Protein AF-A0A6L5Z5M5-F1 (afdb_monomer_lite)

Foldseek 3Di:
DDDDPVVLVVVLVVVCVVVPNDPDVPQDSVNVVVVVVVVVVLVVQLVLFDPVLLVVLLVVLVVVLVVVLVVLVPDDDDPDPVSVVVSVVVNVVSVVCSPDDDSVSSSVVSVVVPTDGHDPDD

Organism: NCBI:txid2662447

Radius of gyration: 20.14 Å; chains: 1; bounding box: 55×33×52 Å

Secondary structure (DSSP, 8-state):
-PPPHHHHHHHHHHHHHHTTS---TT--HHHHHHHHHHHHHHHHHHHTS-HHHHHHHHHHHHHHHHHHHHHHHTS---S-HHHHHHHHHHHHHHHHTSSS--HHHHHHHHHHTT--PPPPP-

pLDDT: mean 72.39, std 14.34, range [39.75, 93.81]

Structure (mmCIF, N/CA/C/O backbone):
data_AF-A0A6L5Z5M5-F1
#
_entry.id   AF-A0A6L5Z5M5-F1
#
loop_
_atom_site.group_PDB
_atom_site.id
_atom_site.type_symbol
_atom_site.label_atom_id
_atom_site.label_alt_id
_atom_site.label_comp_id
_atom_site.label_asym_id
_atom_site.label_entity_id
_atom_site.label_seq_id
_atom_site.pdbx_PDB_ins_code
_atom_site.Cartn_x
_atom_site.Cartn_y
_atom_site.Cartn_z
_atom_site.occupancy
_atom_site.B_iso_or_equiv
_atom_site.auth_seq_id
_atom_site.auth_comp_id
_atom_site.auth_asym_id
_atom_site.auth_atom_id
_atom_site.pdbx_PDB_model_num
ATOM 1 N N . MET A 1 1 ? 15.842 -1.908 -32.195 1.00 40.53 1 MET A N 1
ATO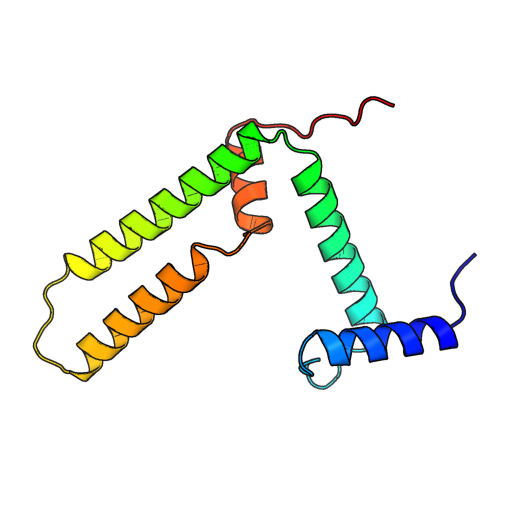M 2 C CA . MET A 1 1 ? 15.325 -3.005 -33.040 1.00 40.53 1 MET A CA 1
ATOM 3 C C . MET A 1 1 ? 14.218 -3.687 -32.255 1.00 40.53 1 MET A C 1
ATOM 5 O O . MET A 1 1 ? 14.492 -4.118 -31.144 1.00 40.53 1 MET A O 1
ATOM 9 N N . GLY A 1 2 ? 12.979 -3.660 -32.750 1.00 49.28 2 GLY A N 1
ATOM 10 C CA . GLY A 1 2 ? 11.829 -4.257 -32.060 1.00 49.28 2 GLY A CA 1
ATOM 11 C C . GLY A 1 2 ? 11.838 -5.783 -32.156 1.00 49.28 2 GLY A C 1
ATOM 12 O O . GLY A 1 2 ? 12.376 -6.338 -33.113 1.00 49.28 2 GLY A O 1
ATOM 13 N N . LEU A 1 3 ? 11.267 -6.450 -31.153 1.00 47.22 3 LEU A N 1
ATOM 14 C CA . LEU A 1 3 ? 11.037 -7.894 -31.187 1.00 47.22 3 LEU A CA 1
ATOM 15 C C . LEU A 1 3 ? 9.998 -8.226 -32.274 1.00 47.22 3 LEU A C 1
ATOM 17 O O . LEU A 1 3 ? 9.025 -7.487 -32.413 1.00 47.22 3 LEU A O 1
ATOM 21 N N . PRO A 1 4 ? 10.178 -9.313 -33.042 1.00 61.34 4 PRO A N 1
ATOM 22 C CA . PRO A 1 4 ? 9.217 -9.713 -34.065 1.00 61.34 4 PRO A CA 1
ATOM 23 C C . PRO A 1 4 ? 7.872 -10.114 -33.436 1.00 61.34 4 PRO A C 1
ATOM 25 O O . PRO A 1 4 ? 7.846 -10.777 -32.400 1.00 61.34 4 PRO A O 1
ATOM 28 N N . ASP A 1 5 ? 6.760 -9.774 -34.093 1.00 54.34 5 ASP A N 1
ATOM 29 C CA . ASP A 1 5 ? 5.371 -10.001 -33.641 1.00 54.34 5 ASP A CA 1
ATOM 30 C C . ASP A 1 5 ? 5.085 -11.414 -33.106 1.00 54.34 5 ASP A C 1
ATOM 32 O O . ASP A 1 5 ? 4.293 -11.597 -32.181 1.00 54.34 5 ASP A O 1
ATOM 36 N N . ALA A 1 6 ? 5.737 -12.432 -33.670 1.00 59.34 6 ALA A N 1
ATOM 37 C CA . ALA A 1 6 ? 5.597 -13.815 -33.223 1.00 59.34 6 ALA A CA 1
ATOM 38 C C . ALA A 1 6 ? 6.152 -14.032 -31.802 1.00 59.34 6 ALA A C 1
ATOM 40 O O . ALA A 1 6 ? 5.549 -14.749 -31.004 1.00 59.34 6 ALA A O 1
ATOM 41 N N . ALA A 1 7 ? 7.262 -13.369 -31.465 1.00 54.41 7 ALA A N 1
ATOM 42 C CA . ALA A 1 7 ? 7.853 -13.413 -30.132 1.00 54.41 7 ALA A CA 1
ATOM 43 C C . ALA A 1 7 ? 6.993 -12.650 -29.113 1.00 54.41 7 ALA A C 1
ATOM 45 O O . ALA A 1 7 ? 6.841 -13.107 -27.984 1.00 54.41 7 ALA A O 1
ATOM 46 N N . LEU A 1 8 ? 6.371 -11.537 -29.523 1.00 54.22 8 LEU A N 1
ATOM 47 C CA . LEU A 1 8 ? 5.445 -10.775 -28.677 1.00 54.22 8 LEU A CA 1
ATOM 48 C C . LEU A 1 8 ? 4.171 -11.569 -28.356 1.00 54.22 8 LEU A C 1
ATOM 50 O O . LEU A 1 8 ? 3.736 -11.586 -27.206 1.00 54.22 8 LEU A O 1
ATOM 54 N N . LYS A 1 9 ? 3.617 -12.292 -29.336 1.00 57.12 9 LYS A N 1
ATOM 55 C CA . LYS A 1 9 ? 2.455 -13.173 -29.128 1.00 57.12 9 LYS A CA 1
ATOM 56 C C . LYS A 1 9 ? 2.764 -14.353 -28.207 1.00 57.12 9 LYS A C 1
ATOM 58 O O . LYS A 1 9 ? 1.950 -14.660 -27.342 1.00 57.12 9 LYS A O 1
ATOM 63 N N . GLY A 1 10 ? 3.935 -14.977 -28.355 1.00 60.53 10 GLY A N 1
ATOM 64 C CA . GLY A 1 10 ? 4.367 -16.063 -27.468 1.00 60.53 10 GLY A CA 1
ATOM 65 C C . GLY A 1 10 ? 4.541 -15.604 -26.017 1.00 60.53 10 GLY A C 1
ATOM 66 O O . GLY A 1 10 ? 4.114 -16.292 -25.095 1.00 60.53 10 GLY A O 1
ATOM 67 N N . LEU A 1 11 ? 5.091 -14.402 -25.816 1.00 56.22 11 LEU A N 1
ATOM 68 C CA . LEU A 1 11 ? 5.279 -13.822 -24.484 1.00 56.22 11 LEU A CA 1
ATOM 69 C C . LEU A 1 11 ? 3.952 -13.405 -23.834 1.00 56.22 11 LEU A C 1
ATOM 71 O O . LEU A 1 11 ? 3.782 -13.591 -22.633 1.00 56.22 11 LEU A O 1
ATOM 75 N N . ALA A 1 12 ? 3.013 -12.869 -24.619 1.00 55.12 12 ALA A N 1
ATOM 76 C CA . ALA A 1 12 ? 1.670 -12.534 -24.150 1.00 55.12 12 ALA A CA 1
ATOM 77 C C . ALA A 1 12 ? 0.865 -13.786 -23.758 1.00 55.12 12 ALA A C 1
ATOM 79 O O . ALA A 1 12 ? 0.148 -13.753 -22.762 1.00 55.12 12 ALA A O 1
ATOM 80 N N . GLY A 1 13 ? 1.024 -14.891 -24.498 1.00 53.84 13 GLY A N 1
ATOM 81 C CA . GLY A 1 13 ? 0.425 -16.185 -24.159 1.00 53.84 13 GLY A CA 1
ATOM 82 C C . GLY A 1 13 ? 0.960 -16.753 -22.844 1.00 53.84 13 GLY A C 1
ATOM 83 O O . GLY A 1 13 ? 0.174 -17.081 -21.962 1.00 53.84 13 GLY A O 1
ATOM 84 N N . ALA A 1 14 ? 2.286 -16.768 -22.671 1.00 58.56 14 ALA A N 1
ATOM 85 C CA . ALA A 1 14 ? 2.919 -17.250 -21.440 1.00 58.56 14 ALA A CA 1
ATOM 86 C C . ALA A 1 14 ? 2.537 -16.408 -20.207 1.00 58.56 14 ALA A C 1
ATOM 88 O O . ALA A 1 14 ? 2.314 -16.946 -19.129 1.00 58.56 14 ALA A O 1
ATOM 89 N N . LEU A 1 15 ? 2.407 -15.085 -20.368 1.00 53.41 15 LEU A N 1
ATOM 90 C CA . LEU A 1 15 ? 1.952 -14.188 -19.299 1.00 53.41 15 LEU A CA 1
ATOM 91 C C . LEU A 1 15 ? 0.472 -14.379 -18.945 1.00 53.41 15 LEU A C 1
ATOM 93 O O . LEU A 1 15 ? 0.107 -14.226 -17.785 1.00 53.41 15 LEU A O 1
ATOM 97 N N . ALA A 1 16 ? -0.382 -14.699 -19.918 1.00 54.44 16 ALA A N 1
ATOM 98 C CA . ALA A 1 16 ? -1.799 -14.955 -19.670 1.00 54.44 16 ALA A CA 1
ATOM 99 C C . ALA A 1 16 ? -2.035 -16.280 -18.919 1.00 54.44 16 ALA A C 1
ATOM 101 O O . ALA A 1 16 ? -2.974 -16.365 -18.127 1.00 54.44 16 ALA A O 1
ATOM 102 N N . GLU A 1 17 ? -1.185 -17.287 -19.147 1.00 52.81 17 GLU A N 1
ATOM 103 C CA . GLU A 1 17 ? -1.213 -18.558 -18.411 1.00 52.81 17 GLU A CA 1
ATOM 104 C C . GLU A 1 17 ? -0.716 -18.403 -16.966 1.00 52.81 17 GLU A C 1
ATOM 106 O O . GLU A 1 17 ? -1.358 -18.912 -16.050 1.00 52.81 17 GLU A O 1
ATOM 111 N N . ASP A 1 18 ? 0.366 -17.648 -16.746 1.00 49.12 18 ASP A N 1
ATOM 112 C CA . ASP A 1 18 ? 0.977 -17.465 -15.417 1.00 49.12 18 ASP A CA 1
ATOM 113 C C . ASP A 1 18 ? 0.154 -16.526 -14.504 1.00 49.12 18 ASP A C 1
ATOM 115 O O . ASP A 1 18 ? 0.131 -16.682 -13.286 1.00 49.12 18 ASP A O 1
ATOM 119 N N . LEU A 1 19 ? -0.595 -15.581 -15.092 1.00 53.19 19 LEU A N 1
ATOM 120 C CA . LEU A 1 19 ? -1.486 -14.648 -14.379 1.00 53.19 19 LEU A CA 1
ATOM 121 C C . LEU A 1 19 ? -2.924 -15.170 -14.198 1.00 53.19 19 LEU A C 1
ATOM 123 O O . LEU A 1 19 ? -3.827 -14.392 -13.890 1.00 53.19 19 LEU A O 1
ATOM 127 N N . GLY A 1 20 ? -3.170 -16.470 -14.387 1.00 45.72 20 GLY A N 1
ATOM 128 C CA . GLY A 1 20 ? -4.470 -17.065 -14.066 1.00 45.72 20 GLY A CA 1
ATOM 129 C C . GLY A 1 20 ? -5.618 -16.641 -14.990 1.00 45.72 20 GLY A C 1
ATOM 130 O O . GLY A 1 20 ? -6.755 -16.512 -14.544 1.00 45.72 20 GLY A O 1
ATOM 131 N N . GLY A 1 21 ? -5.354 -16.451 -16.286 1.00 48.53 21 GLY A N 1
ATOM 132 C CA . GLY A 1 21 ? -6.393 -16.557 -17.316 1.00 48.53 21 GLY A CA 1
ATOM 133 C C . GLY A 1 21 ? -7.491 -15.488 -17.332 1.00 48.53 21 GLY A C 1
ATOM 134 O O . GLY A 1 21 ? -8.532 -15.718 -17.943 1.00 48.53 21 GLY A O 1
ATOM 135 N N . THR A 1 22 ? -7.298 -14.311 -16.737 1.00 47.31 22 THR A N 1
ATOM 136 C CA . THR A 1 22 ? -8.264 -13.204 -16.862 1.00 47.31 22 THR A CA 1
ATOM 137 C C . THR A 1 22 ? -7.644 -11.995 -17.542 1.00 47.31 22 THR A C 1
ATOM 139 O O . THR A 1 22 ? -7.415 -10.953 -16.933 1.00 47.31 22 THR A O 1
ATOM 142 N N . THR A 1 23 ? -7.412 -12.106 -18.848 1.00 49.09 23 THR A N 1
ATOM 143 C CA . THR A 1 23 ? -7.442 -10.907 -19.689 1.00 49.09 23 THR A CA 1
ATOM 144 C C . THR A 1 23 ? -8.912 -10.591 -19.953 1.00 49.09 23 THR A C 1
ATOM 146 O O . THR A 1 23 ? -9.670 -11.451 -20.401 1.00 49.09 23 THR A O 1
ATOM 149 N N . ALA A 1 24 ? -9.356 -9.386 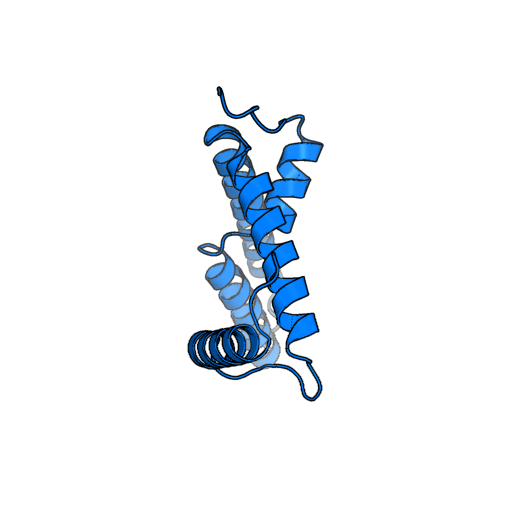-19.587 1.00 49.41 24 ALA A N 1
ATOM 150 C CA . ALA A 1 24 ? -10.731 -8.952 -19.823 1.00 49.41 24 ALA A CA 1
ATOM 151 C C . ALA A 1 24 ? -11.110 -9.161 -21.307 1.00 49.41 24 ALA A C 1
ATOM 153 O O . ALA A 1 24 ? -10.240 -8.991 -22.172 1.00 49.41 24 ALA A O 1
ATOM 154 N N . PRO A 1 25 ? -12.372 -9.508 -21.636 1.00 42.78 25 PRO A N 1
ATOM 155 C CA . PRO A 1 25 ? -12.774 -9.752 -23.018 1.00 42.78 25 PRO A CA 1
ATOM 156 C C . PRO A 1 25 ? -12.419 -8.542 -23.898 1.00 42.78 25 PRO A C 1
ATOM 158 O O . PRO A 1 25 ? -12.991 -7.467 -23.738 1.00 42.78 25 PRO A O 1
ATOM 161 N N . GLY A 1 26 ? -11.451 -8.707 -24.806 1.00 53.78 26 GLY A N 1
ATOM 162 C CA . GLY A 1 26 ? -10.997 -7.653 -25.722 1.00 53.78 26 GLY A CA 1
ATOM 163 C C . GLY A 1 26 ? -9.641 -7.005 -25.418 1.00 5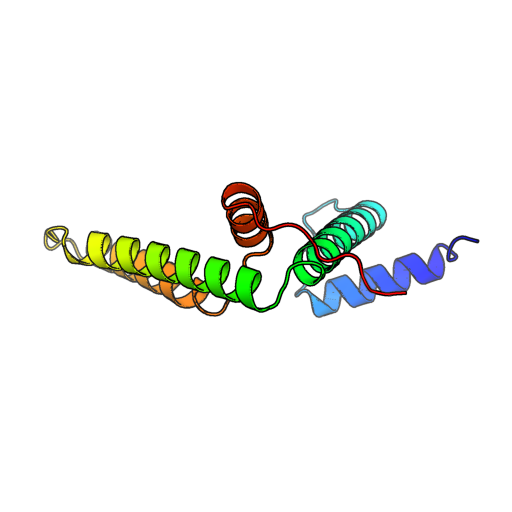3.78 26 GLY A C 1
ATOM 164 O O . GLY A 1 26 ? -9.226 -6.148 -26.198 1.00 53.78 26 GLY A O 1
ATOM 165 N N . ALA A 1 27 ? -8.924 -7.404 -24.361 1.00 58.34 27 ALA A N 1
ATOM 166 C CA . ALA A 1 27 ? -7.555 -6.932 -24.134 1.00 58.34 27 ALA A CA 1
ATOM 167 C C . ALA A 1 27 ? -6.633 -7.389 -25.279 1.00 58.34 27 ALA A C 1
ATOM 169 O O . ALA A 1 27 ? -6.450 -8.588 -25.508 1.00 58.34 27 ALA A O 1
ATOM 170 N N . ARG A 1 28 ? -6.066 -6.442 -26.034 1.00 65.44 28 ARG A N 1
ATOM 171 C CA . ARG A 1 28 ? -5.116 -6.765 -27.107 1.00 65.44 28 ARG A CA 1
ATOM 172 C C . ARG A 1 28 ? -3.742 -7.033 -26.500 1.00 65.44 28 ARG A C 1
ATOM 174 O O . ARG A 1 28 ? -3.403 -6.487 -25.454 1.00 65.44 28 ARG A O 1
ATOM 181 N N . ALA A 1 29 ? -2.921 -7.833 -27.182 1.00 71.50 29 ALA A N 1
ATOM 182 C CA . ALA A 1 29 ? -1.546 -8.105 -26.752 1.00 71.50 29 ALA A CA 1
ATOM 183 C C . ALA A 1 29 ? -0.755 -6.808 -26.480 1.00 71.50 29 ALA A C 1
ATOM 185 O O . ALA A 1 29 ? -0.025 -6.726 -25.496 1.00 71.50 29 ALA A O 1
ATOM 186 N N . ASP A 1 30 ? -0.981 -5.769 -27.288 1.00 73.69 30 ASP A N 1
ATOM 187 C CA . ASP A 1 30 ? -0.368 -4.448 -27.111 1.00 73.69 30 ASP A CA 1
ATOM 188 C C . ASP A 1 30 ? -0.793 -3.751 -25.810 1.00 73.69 30 ASP A C 1
ATOM 190 O O . ASP A 1 30 ? 0.000 -3.033 -25.203 1.00 73.69 30 ASP A O 1
ATOM 194 N N . ASP A 1 31 ? -2.027 -3.968 -25.352 1.00 71.19 31 ASP A N 1
ATOM 195 C CA . ASP A 1 31 ? -2.524 -3.388 -24.103 1.00 71.19 31 ASP A CA 1
ATOM 196 C C . ASP A 1 31 ? -1.880 -4.074 -22.894 1.00 71.19 31 ASP A C 1
ATOM 198 O O . ASP A 1 31 ? -1.482 -3.401 -21.945 1.00 71.19 31 ASP A O 1
ATOM 202 N N . ILE A 1 32 ? -1.684 -5.394 -22.971 1.00 75.69 32 ILE A N 1
ATOM 203 C CA . ILE A 1 32 ? -0.979 -6.181 -21.950 1.00 75.69 32 ILE A CA 1
ATOM 204 C C . ILE A 1 32 ? 0.491 -5.756 -21.871 1.00 75.69 32 ILE A C 1
ATOM 206 O O . ILE A 1 32 ? 1.021 -5.552 -20.780 1.00 75.69 32 ILE A O 1
ATOM 210 N N . LEU A 1 33 ? 1.155 -5.586 -23.019 1.00 74.50 33 LEU A N 1
ATOM 211 C CA . LEU A 1 33 ? 2.542 -5.120 -23.069 1.00 74.50 33 LEU A CA 1
ATOM 212 C C . LEU A 1 33 ? 2.679 -3.711 -22.489 1.00 74.50 33 LEU A C 1
ATOM 214 O O . LEU A 1 33 ? 3.574 -3.473 -21.679 1.00 74.50 33 LEU A O 1
ATOM 218 N N . ARG A 1 34 ? 1.758 -2.804 -22.830 1.00 73.75 34 ARG A N 1
ATOM 219 C CA . ARG A 1 34 ? 1.731 -1.448 -22.274 1.00 73.75 34 ARG A CA 1
ATOM 220 C C . ARG A 1 34 ? 1.538 -1.463 -20.758 1.00 73.75 34 ARG A C 1
ATOM 222 O O . ARG A 1 34 ? 2.208 -0.716 -20.050 1.00 73.75 34 ARG A O 1
ATOM 229 N N . GLU A 1 35 ? 0.640 -2.299 -20.246 1.00 77.50 35 GLU A N 1
ATOM 230 C CA . GLU A 1 35 ? 0.390 -2.376 -18.805 1.00 77.50 35 GLU A CA 1
ATOM 231 C C . GLU A 1 35 ? 1.573 -2.998 -18.052 1.00 77.50 35 GLU A C 1
ATOM 233 O O . GLU A 1 35 ? 1.982 -2.490 -17.007 1.00 77.50 35 GLU A O 1
ATOM 238 N N . LYS A 1 36 ? 2.222 -4.008 -18.643 1.00 76.75 36 LYS A N 1
ATOM 239 C CA . LYS A 1 36 ? 3.488 -4.555 -18.145 1.00 76.75 36 LYS A CA 1
ATOM 240 C C . LYS A 1 36 ? 4.577 -3.485 -18.075 1.00 76.75 36 LYS A C 1
ATOM 242 O O . LYS A 1 36 ? 5.289 -3.410 -17.077 1.00 76.75 36 LYS A O 1
ATOM 247 N N . GLU A 1 37 ? 4.730 -2.657 -19.105 1.00 80.06 37 GLU A N 1
ATOM 248 C CA . GLU A 1 37 ? 5.721 -1.574 -19.107 1.00 80.06 37 GLU A CA 1
ATOM 249 C C . GLU A 1 37 ? 5.452 -0.547 -18.002 1.00 80.06 37 GLU A C 1
ATOM 251 O O . GLU A 1 37 ? 6.385 -0.156 -17.298 1.00 80.06 37 GLU A O 1
ATOM 256 N N . LYS A 1 38 ? 4.186 -0.164 -17.784 1.00 78.38 38 LYS A N 1
ATOM 257 C CA . LYS A 1 38 ? 3.804 0.715 -16.667 1.00 78.38 38 LYS A CA 1
ATOM 258 C C . LYS A 1 38 ? 4.104 0.084 -15.310 1.00 78.38 38 LYS A C 1
ATOM 260 O O . LYS A 1 38 ? 4.640 0.760 -14.4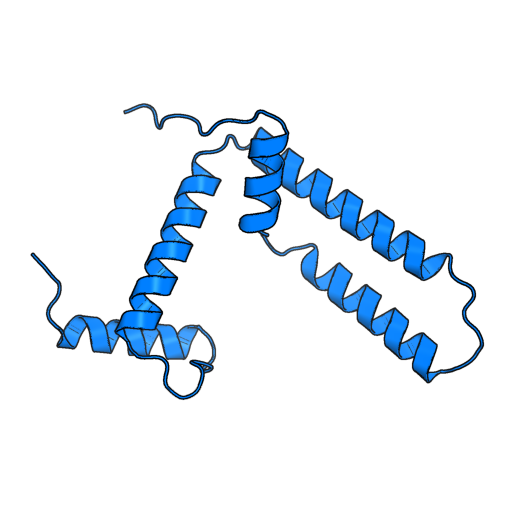34 1.00 78.38 38 LYS A O 1
ATOM 265 N N . PHE A 1 39 ? 3.780 -1.196 -15.134 1.00 78.44 39 PHE A N 1
ATOM 266 C CA . PHE A 1 39 ? 4.075 -1.921 -13.901 1.00 78.44 39 PHE A CA 1
ATOM 267 C C . PHE A 1 39 ? 5.584 -1.967 -13.637 1.00 78.44 39 PHE A C 1
ATOM 269 O O . PHE A 1 39 ? 6.036 -1.595 -12.558 1.00 78.44 39 PHE A O 1
ATOM 276 N N . LEU A 1 40 ? 6.388 -2.323 -14.644 1.00 75.94 40 LEU A N 1
ATOM 277 C CA . LEU A 1 40 ? 7.849 -2.333 -14.531 1.00 75.94 40 LEU A CA 1
ATOM 278 C C . LEU A 1 40 ? 8.423 -0.943 -14.233 1.00 75.94 40 LEU A C 1
ATOM 280 O O . LEU A 1 40 ? 9.388 -0.839 -13.477 1.00 75.94 40 LEU A O 1
ATOM 284 N N . ALA A 1 41 ? 7.845 0.121 -14.796 1.00 79.94 41 ALA A N 1
ATOM 285 C CA . ALA A 1 41 ? 8.241 1.489 -14.477 1.00 79.94 41 ALA A CA 1
ATOM 286 C C . ALA A 1 41 ? 7.988 1.817 -12.996 1.00 79.94 41 ALA A C 1
ATOM 288 O O . ALA A 1 41 ? 8.899 2.306 -12.332 1.00 79.94 41 ALA A O 1
ATOM 289 N N . LYS A 1 42 ? 6.815 1.461 -12.456 1.00 83.94 42 LYS A N 1
ATOM 290 C CA . LYS A 1 42 ? 6.491 1.631 -11.027 1.00 83.94 42 LYS A CA 1
ATOM 291 C C . LYS A 1 42 ? 7.401 0.807 -10.120 1.00 83.94 42 LYS A C 1
ATOM 293 O O . LYS A 1 42 ? 7.866 1.315 -9.108 1.00 83.94 42 LYS A O 1
ATOM 298 N N . VAL A 1 43 ? 7.712 -0.436 -10.494 1.00 80.94 43 VAL A N 1
ATOM 299 C CA . VAL A 1 43 ? 8.654 -1.282 -9.740 1.00 80.94 43 VAL A CA 1
ATOM 300 C C . VAL A 1 43 ? 10.044 -0.646 -9.693 1.00 80.94 43 VAL A C 1
ATOM 302 O O . VAL A 1 43 ? 10.663 -0.614 -8.633 1.00 80.94 43 VAL A O 1
ATOM 305 N N . ARG A 1 44 ? 10.538 -0.111 -10.818 1.00 81.50 44 ARG A N 1
ATOM 306 C CA . ARG A 1 44 ? 11.836 0.586 -10.867 1.00 81.50 44 ARG A CA 1
ATOM 307 C C . ARG A 1 44 ? 11.830 1.859 -10.037 1.00 81.50 44 ARG A C 1
ATOM 309 O O . ARG A 1 44 ? 12.788 2.113 -9.321 1.00 81.50 44 ARG A O 1
ATOM 316 N N . GLU A 1 45 ? 10.758 2.636 -10.137 1.00 86.00 45 GLU A N 1
ATOM 317 C CA . GLU A 1 45 ? 10.577 3.846 -9.347 1.00 86.00 45 GLU A CA 1
ATOM 318 C C . GLU A 1 45 ? 10.586 3.525 -7.852 1.00 86.00 45 GLU A C 1
ATOM 320 O O . GLU A 1 45 ? 11.344 4.133 -7.108 1.00 86.00 45 GLU A O 1
ATOM 325 N N . TYR A 1 46 ? 9.822 2.517 -7.429 1.00 85.81 46 TYR A N 1
ATOM 326 C CA . TYR A 1 46 ? 9.774 2.056 -6.045 1.00 85.81 46 TYR A CA 1
ATOM 327 C C . TYR A 1 46 ? 11.138 1.562 -5.558 1.00 85.81 46 TYR A C 1
ATOM 329 O O . TYR A 1 46 ? 11.587 1.936 -4.478 1.00 85.81 46 TYR A O 1
ATOM 337 N N . ALA A 1 47 ? 11.839 0.771 -6.373 1.00 83.00 47 ALA A N 1
ATOM 338 C CA . ALA A 1 47 ? 13.164 0.253 -6.048 1.00 83.00 47 ALA A CA 1
ATOM 339 C C . ALA A 1 47 ? 14.249 1.339 -5.959 1.00 83.00 47 ALA A C 1
ATOM 341 O O . ALA A 1 47 ? 15.266 1.106 -5.310 1.00 83.00 47 ALA A O 1
ATOM 342 N N . ALA A 1 48 ? 14.041 2.499 -6.588 1.00 89.19 48 ALA A N 1
ATOM 343 C CA . ALA A 1 48 ? 14.950 3.631 -6.482 1.00 89.19 48 ALA A CA 1
ATOM 344 C C . ALA A 1 48 ? 14.844 4.347 -5.125 1.00 89.19 48 ALA A C 1
ATOM 346 O O . ALA A 1 48 ? 15.752 5.083 -4.769 1.00 89.19 48 ALA A O 1
ATOM 347 N N . PHE A 1 49 ? 13.785 4.140 -4.337 1.00 89.44 49 PHE A N 1
ATOM 348 C CA . PHE A 1 49 ? 13.735 4.649 -2.965 1.00 89.44 49 PHE A CA 1
ATOM 349 C C . PHE A 1 49 ? 14.570 3.782 -2.015 1.00 89.44 49 PHE A C 1
ATOM 351 O O . PHE A 1 49 ? 14.631 2.548 -2.136 1.00 89.44 49 PHE A O 1
ATOM 358 N N . SER A 1 50 ? 15.158 4.437 -1.011 1.00 90.19 50 SER A N 1
ATOM 359 C CA . SER A 1 50 ? 15.930 3.769 0.034 1.00 90.19 50 SER A CA 1
ATOM 360 C C . SER A 1 50 ? 15.113 2.662 0.710 1.00 90.19 50 SER A C 1
ATOM 362 O O . SER A 1 50 ? 13.878 2.687 0.765 1.00 90.19 50 SER A O 1
ATOM 364 N N . ARG A 1 51 ? 15.801 1.648 1.245 1.00 86.31 51 ARG A N 1
ATOM 365 C CA . ARG A 1 51 ? 15.128 0.577 1.998 1.00 86.31 51 ARG A CA 1
ATOM 366 C C . ARG A 1 51 ? 14.378 1.126 3.216 1.00 86.31 51 ARG A C 1
ATOM 368 O O . ARG A 1 51 ? 13.332 0.592 3.561 1.00 86.31 51 ARG A O 1
ATOM 375 N N . GLU A 1 52 ? 14.913 2.165 3.848 1.00 89.62 52 GLU A N 1
ATOM 376 C CA . GLU A 1 52 ? 14.289 2.835 4.991 1.00 89.62 52 GLU A CA 1
ATOM 377 C C . GLU A 1 52 ? 12.964 3.494 4.593 1.00 89.62 52 GLU A C 1
ATOM 379 O O . GLU A 1 52 ? 11.940 3.165 5.179 1.00 89.62 52 GLU A O 1
ATOM 384 N N . ALA A 1 53 ? 12.951 4.295 3.523 1.00 87.44 53 ALA A N 1
ATOM 385 C CA . ALA A 1 53 ? 11.741 4.955 3.027 1.00 87.44 53 ALA A CA 1
ATOM 386 C C . ALA A 1 53 ? 10.620 3.953 2.696 1.00 87.44 53 ALA A C 1
ATOM 388 O O . ALA A 1 53 ? 9.454 4.162 3.030 1.00 87.44 53 ALA A O 1
ATOM 389 N N . ARG A 1 54 ? 10.985 2.822 2.081 1.00 88.75 54 ARG A N 1
ATOM 390 C CA . ARG A 1 54 ? 10.045 1.741 1.755 1.00 88.75 54 ARG A CA 1
ATOM 391 C C . ARG A 1 54 ? 9.459 1.071 2.998 1.00 88.75 54 ARG A C 1
ATOM 393 O O . ARG A 1 54 ? 8.260 0.824 3.047 1.00 88.75 54 ARG A O 1
ATOM 400 N N . LEU A 1 55 ? 10.283 0.816 4.015 1.00 85.69 55 LEU A N 1
ATOM 401 C CA . LEU A 1 55 ? 9.812 0.262 5.288 1.00 85.69 55 LEU A CA 1
ATOM 402 C C . LEU A 1 55 ? 8.924 1.247 6.052 1.00 85.69 55 LEU A C 1
ATOM 404 O O . LEU A 1 55 ? 7.965 0.834 6.698 1.00 85.69 55 LEU A O 1
ATOM 408 N N . GLU A 1 56 ? 9.218 2.543 5.992 1.00 88.50 56 GLU A N 1
ATOM 409 C CA . GLU A 1 56 ? 8.375 3.564 6.613 1.00 88.50 56 GLU A CA 1
ATOM 410 C C . GLU A 1 56 ? 6.995 3.642 5.953 1.00 88.50 56 GLU A C 1
ATOM 412 O O . GLU A 1 56 ? 5.988 3.703 6.664 1.00 88.50 56 GLU A O 1
ATOM 417 N N . ALA A 1 57 ? 6.936 3.550 4.621 1.00 87.56 57 ALA A N 1
ATOM 418 C CA . ALA A 1 57 ? 5.682 3.459 3.877 1.00 87.56 57 ALA A CA 1
ATOM 419 C C . ALA A 1 57 ? 4.888 2.193 4.244 1.00 87.56 57 ALA A C 1
ATOM 421 O O . ALA A 1 57 ? 3.707 2.283 4.587 1.00 87.56 57 ALA A O 1
ATOM 422 N N . GLU A 1 58 ? 5.559 1.037 4.303 1.00 86.56 58 GLU A N 1
ATOM 423 C CA . GLU A 1 58 ? 4.962 -0.229 4.740 1.00 86.56 58 GLU A CA 1
ATOM 424 C C . GLU A 1 58 ? 4.381 -0.110 6.159 1.00 86.56 58 GLU A C 1
ATOM 426 O O . GLU A 1 58 ? 3.215 -0.424 6.397 1.00 86.56 58 GLU A O 1
ATOM 431 N N . VAL A 1 59 ? 5.145 0.434 7.110 1.00 87.31 59 VAL A N 1
ATOM 432 C CA . VAL A 1 59 ? 4.680 0.658 8.487 1.00 87.31 59 VAL A CA 1
ATOM 433 C C . VAL A 1 59 ? 3.506 1.639 8.533 1.00 87.31 59 VAL A C 1
ATOM 435 O O . VAL A 1 59 ? 2.571 1.439 9.316 1.00 87.31 59 VAL A O 1
ATOM 438 N N . ALA A 1 60 ? 3.517 2.699 7.722 1.00 88.06 60 ALA A N 1
ATOM 439 C CA . ALA A 1 60 ? 2.416 3.654 7.644 1.00 88.06 60 ALA A CA 1
ATOM 440 C C . ALA A 1 60 ? 1.127 2.990 7.135 1.00 88.06 60 ALA A C 1
ATOM 442 O O . ALA A 1 60 ? 0.063 3.184 7.735 1.00 88.06 60 ALA A O 1
ATOM 443 N N . ARG A 1 61 ? 1.232 2.150 6.101 1.00 87.44 61 ARG A N 1
ATOM 444 C CA . ARG A 1 61 ? 0.124 1.357 5.557 1.00 87.44 61 ARG A CA 1
ATOM 445 C C . ARG A 1 61 ? -0.407 0.350 6.575 1.00 87.44 61 ARG A C 1
ATOM 447 O O . ARG A 1 61 ? -1.602 0.363 6.874 1.00 87.44 61 ARG A O 1
ATOM 454 N N . LEU A 1 62 ? 0.469 -0.431 7.213 1.00 84.69 62 LEU A N 1
ATOM 455 C CA . LEU A 1 62 ? 0.101 -1.377 8.276 1.00 84.69 62 LEU A CA 1
ATOM 456 C C . LEU A 1 62 ? -0.615 -0.674 9.442 1.00 84.69 62 LEU A C 1
ATOM 458 O O . LEU A 1 62 ? -1.627 -1.163 9.948 1.00 84.69 62 LEU A O 1
ATOM 462 N N . ARG A 1 63 ? -0.153 0.517 9.849 1.00 83.88 63 ARG A N 1
ATOM 463 C CA . ARG A 1 63 ? -0.838 1.344 10.860 1.00 83.88 63 ARG A CA 1
ATOM 464 C C . ARG A 1 63 ? -2.226 1.797 10.402 1.00 83.88 63 ARG A C 1
ATOM 466 O O . ARG A 1 63 ? -3.131 1.874 11.234 1.00 83.88 63 ARG A O 1
ATOM 473 N N . GLY A 1 64 ? -2.398 2.116 9.121 1.00 84.56 64 GLY A N 1
ATOM 474 C CA . GLY A 1 64 ? -3.697 2.416 8.516 1.00 84.56 64 GLY A CA 1
ATOM 475 C C . GLY A 1 64 ? -4.655 1.230 8.617 1.00 84.56 64 GLY A C 1
ATOM 476 O O . GLY A 1 64 ? -5.738 1.368 9.188 1.00 84.56 64 GLY A O 1
ATOM 477 N N . ASN A 1 65 ? -4.213 0.049 8.182 1.00 82.06 65 ASN A N 1
ATOM 478 C CA . ASN A 1 65 ? -5.001 -1.186 8.235 1.00 82.06 65 ASN A CA 1
ATOM 479 C C . ASN A 1 65 ? -5.397 -1.545 9.674 1.00 82.06 65 ASN A C 1
ATOM 481 O O . ASN A 1 65 ? -6.562 -1.832 9.949 1.00 82.06 65 ASN A O 1
ATOM 485 N N . LEU A 1 66 ? -4.469 -1.423 10.630 1.00 81.00 66 LEU A N 1
ATOM 486 C CA . LEU A 1 66 ? -4.759 -1.630 12.053 1.00 81.00 66 LEU A CA 1
ATOM 487 C C . LEU A 1 66 ? -5.806 -0.647 12.594 1.00 81.00 66 LEU A C 1
ATOM 489 O O . LEU A 1 66 ? -6.681 -1.046 13.364 1.00 81.00 66 LEU A O 1
ATOM 493 N N . LYS A 1 67 ? -5.755 0.633 12.197 1.00 79.19 67 LYS A N 1
ATOM 494 C CA . LYS A 1 67 ? -6.786 1.618 12.571 1.00 79.19 67 LYS A CA 1
ATOM 495 C C . LYS A 1 67 ? -8.151 1.252 11.987 1.00 79.19 67 LYS A C 1
ATOM 497 O O . LYS A 1 67 ? -9.145 1.373 12.702 1.00 79.19 67 LYS A O 1
ATOM 502 N N . THR A 1 68 ? -8.200 0.784 10.740 1.00 81.62 68 THR A N 1
ATOM 503 C CA . THR A 1 68 ? -9.434 0.326 10.084 1.00 81.62 68 THR A CA 1
ATOM 504 C C . THR A 1 68 ? -10.040 -0.860 10.827 1.00 81.62 68 THR A C 1
ATOM 506 O O . THR A 1 68 ? -11.195 -0.783 11.245 1.00 81.62 68 THR A O 1
ATOM 509 N N . ILE A 1 69 ? -9.247 -1.900 11.103 1.00 77.69 69 ILE A N 1
ATOM 510 C CA . ILE A 1 69 ? -9.684 -3.078 11.869 1.00 77.69 69 ILE A CA 1
ATOM 511 C C . ILE A 1 69 ? -10.173 -2.661 13.261 1.00 77.69 69 ILE A C 1
ATOM 513 O O . ILE A 1 69 ? -11.270 -3.032 13.675 1.00 77.69 69 ILE A O 1
ATOM 517 N N . ALA A 1 70 ? -9.419 -1.819 13.973 1.00 72.81 70 ALA A N 1
ATOM 518 C CA . ALA A 1 70 ? -9.833 -1.319 15.283 1.00 72.81 70 ALA A CA 1
ATOM 519 C C . ALA A 1 70 ? -11.154 -0.527 15.219 1.00 72.81 70 ALA A C 1
ATOM 521 O O . ALA A 1 70 ? -11.963 -0.606 16.144 1.00 72.81 70 ALA A O 1
ATOM 522 N N . GLY A 1 71 ? -11.391 0.226 14.143 1.00 76.44 71 GLY A N 1
ATOM 523 C CA . GLY A 1 71 ? -12.655 0.917 13.891 1.00 76.44 71 GLY A CA 1
ATOM 524 C C . GLY A 1 71 ? -13.820 -0.041 13.631 1.00 76.44 71 GLY A C 1
ATOM 525 O O . GLY A 1 71 ? -14.918 0.183 14.143 1.00 76.44 71 GLY A O 1
ATOM 526 N N . LEU A 1 72 ? -13.584 -1.128 12.891 1.00 74.44 72 LEU A N 1
ATOM 527 C CA . LEU A 1 72 ? -14.577 -2.181 12.657 1.00 74.44 72 LEU A CA 1
ATOM 528 C C . LEU A 1 72 ? -14.951 -2.898 13.961 1.00 74.44 72 LEU A C 1
ATOM 530 O O . LEU A 1 72 ? -16.139 -3.079 14.222 1.00 74.44 72 LEU A O 1
ATOM 534 N N . CYS A 1 73 ? -13.968 -3.204 14.812 1.00 68.44 73 CYS A N 1
ATOM 535 C CA . CYS A 1 73 ? -14.174 -3.882 16.096 1.00 68.44 73 CYS A CA 1
ATOM 536 C C . CYS A 1 73 ? -14.852 -3.011 17.169 1.00 68.44 73 CYS A C 1
ATOM 538 O O . CYS A 1 73 ? -15.492 -3.541 18.071 1.00 68.44 73 CYS A O 1
ATOM 540 N N . LYS A 1 74 ? -14.712 -1.679 17.110 1.00 68.62 74 LYS A N 1
ATOM 541 C CA . LYS A 1 74 ? -15.318 -0.749 18.088 1.00 68.62 74 LYS A CA 1
ATOM 542 C C . LYS A 1 74 ? -16.782 -0.405 17.801 1.00 68.62 74 LYS A C 1
ATOM 544 O O . LYS A 1 74 ? -17.423 0.240 18.628 1.00 68.62 74 LYS A O 1
ATOM 549 N N . ARG A 1 75 ? -17.307 -0.764 16.627 1.00 65.56 75 ARG A N 1
ATOM 550 C CA . ARG A 1 75 ? -18.698 -0.479 16.259 1.00 65.56 75 ARG A CA 1
ATOM 551 C C . ARG A 1 75 ? -19.634 -1.486 16.936 1.00 65.56 75 ARG A C 1
ATOM 553 O O . ARG A 1 75 ? -19.345 -2.678 16.865 1.00 65.56 75 ARG A O 1
ATOM 560 N N . PRO A 1 76 ? -20.749 -1.044 17.548 1.00 58.94 76 PRO A N 1
ATOM 561 C CA . PRO A 1 76 ? -21.746 -1.969 18.067 1.00 58.94 76 PRO A CA 1
ATOM 562 C C . PRO A 1 76 ? -22.243 -2.859 16.924 1.00 58.94 76 PRO A C 1
ATOM 564 O O . PRO A 1 76 ? -22.531 -2.386 15.822 1.00 58.94 76 PRO A O 1
ATOM 567 N N . ILE A 1 77 ? -22.261 -4.160 17.180 1.00 59.97 77 ILE A N 1
ATOM 568 C CA . ILE A 1 77 ? -22.812 -5.160 16.277 1.00 59.97 77 ILE A CA 1
ATOM 569 C C . ILE A 1 77 ? -24.237 -5.383 16.766 1.00 59.97 77 ILE A C 1
ATOM 571 O O . ILE A 1 77 ? -24.447 -6.065 17.768 1.00 59.97 77 ILE A O 1
ATOM 575 N N . ASP A 1 78 ? -25.209 -4.786 16.082 1.00 60.41 78 ASP A N 1
ATOM 576 C CA . ASP A 1 78 ? -26.579 -5.275 16.189 1.00 60.41 78 ASP A CA 1
ATOM 577 C C . ASP A 1 78 ? -26.586 -6.710 15.653 1.00 60.41 78 ASP A C 1
ATOM 579 O O . ASP A 1 78 ? -25.929 -6.990 14.649 1.00 60.41 78 ASP A O 1
ATOM 583 N N . ALA A 1 79 ? -27.258 -7.621 16.361 1.00 57.38 79 ALA A N 1
ATOM 584 C CA . ALA A 1 79 ? -27.176 -9.082 16.226 1.00 57.38 79 ALA A CA 1
ATOM 585 C C . ALA A 1 79 ? -27.701 -9.663 14.889 1.00 57.38 79 ALA A C 1
ATOM 587 O O . ALA A 1 79 ? -28.193 -10.789 14.839 1.00 57.38 79 ALA A O 1
ATOM 588 N N . ASP A 1 80 ? -27.613 -8.908 13.798 1.00 74.12 80 ASP A N 1
ATOM 589 C CA . ASP A 1 80 ? -27.813 -9.396 12.447 1.00 74.12 80 ASP A CA 1
ATOM 590 C C . ASP A 1 80 ? -26.573 -10.183 11.997 1.00 74.12 80 ASP A C 1
ATOM 592 O O . ASP A 1 80 ? -25.486 -9.642 11.763 1.00 74.12 80 ASP A O 1
ATOM 596 N N . GLN A 1 81 ? -26.754 -11.494 11.861 1.00 64.94 81 GLN A N 1
ATOM 597 C CA . GLN A 1 81 ? -25.734 -12.425 11.395 1.00 64.94 81 GLN A CA 1
ATOM 598 C C . GLN A 1 81 ? -25.163 -12.023 10.022 1.00 64.94 81 GLN A C 1
ATOM 600 O O . GLN A 1 81 ? -23.981 -12.250 9.761 1.00 64.94 81 GLN A O 1
ATOM 605 N N . ALA A 1 82 ? -25.960 -11.391 9.152 1.00 71.38 82 ALA A N 1
ATOM 606 C CA . ALA A 1 82 ? -25.496 -10.916 7.851 1.00 71.38 82 ALA A CA 1
ATOM 607 C C . ALA A 1 82 ? -24.530 -9.727 7.988 1.00 71.38 82 ALA A C 1
ATOM 609 O O . ALA A 1 82 ? -23.508 -9.670 7.299 1.00 71.38 82 ALA A O 1
ATOM 610 N N . LEU A 1 83 ? -24.806 -8.810 8.921 1.00 72.19 83 LEU A N 1
ATOM 611 C CA . LEU A 1 83 ? -23.923 -7.687 9.232 1.00 72.19 83 LEU A CA 1
ATOM 612 C C . LEU A 1 83 ? -22.612 -8.166 9.868 1.00 72.19 83 LEU A C 1
ATOM 614 O O . LEU A 1 83 ? -21.547 -7.642 9.535 1.00 72.19 83 LEU A O 1
ATOM 618 N N . LEU A 1 84 ? -22.676 -9.173 10.745 1.00 72.50 84 LEU A N 1
ATOM 619 C CA . LEU A 1 84 ? -21.496 -9.792 11.348 1.00 72.50 84 LEU A CA 1
ATOM 620 C C . LEU A 1 84 ? -20.609 -10.453 10.284 1.00 72.50 84 LEU A C 1
ATOM 622 O O . LEU A 1 84 ? -19.414 -10.174 10.228 1.00 72.50 84 LEU A O 1
ATOM 626 N N . ASN A 1 85 ? -21.197 -11.270 9.406 1.00 77.06 85 ASN A N 1
ATOM 627 C CA . ASN A 1 85 ? -20.469 -11.944 8.330 1.00 77.06 85 ASN A CA 1
ATOM 628 C C . ASN A 1 85 ? -19.832 -10.940 7.359 1.00 77.06 85 ASN A C 1
ATOM 630 O O . ASN A 1 85 ? -18.689 -11.126 6.951 1.00 77.06 85 ASN A O 1
ATOM 634 N N . ARG A 1 86 ? -20.528 -9.839 7.042 1.00 79.88 86 ARG A N 1
ATOM 635 C CA . ARG A 1 86 ? -19.970 -8.752 6.227 1.00 79.88 86 ARG A CA 1
ATOM 636 C C . ARG A 1 86 ? -18.771 -8.084 6.901 1.00 79.88 86 ARG A C 1
ATOM 638 O O . ARG A 1 86 ? -17.750 -7.886 6.256 1.00 79.88 86 ARG A O 1
ATOM 645 N N . LYS A 1 87 ? -18.874 -7.752 8.191 1.00 75.00 87 LYS A N 1
ATOM 646 C CA . LYS A 1 87 ? -17.768 -7.140 8.950 1.00 75.00 87 LYS A CA 1
ATOM 647 C C . LYS A 1 87 ? -16.567 -8.072 9.070 1.00 75.00 87 LYS A C 1
ATOM 649 O O . LYS A 1 87 ? -15.438 -7.607 8.991 1.00 75.00 87 LYS A O 1
ATOM 654 N N . LEU A 1 88 ? -16.810 -9.368 9.265 1.00 77.38 88 LEU A N 1
ATOM 655 C CA . LEU A 1 88 ? -15.757 -10.380 9.269 1.00 77.38 88 LEU A CA 1
ATOM 656 C C . LEU A 1 88 ? -15.073 -10.455 7.902 1.00 77.38 88 LEU A C 1
ATOM 658 O O . LEU A 1 88 ? -13.851 -10.440 7.864 1.00 77.38 88 LEU A O 1
ATOM 662 N N . GLY A 1 89 ? -15.838 -10.431 6.804 1.00 78.38 89 GLY A N 1
ATOM 663 C CA . GLY A 1 89 ? -15.294 -10.317 5.447 1.00 78.38 89 GLY A CA 1
ATOM 664 C C . GLY A 1 89 ? -14.396 -9.090 5.275 1.00 78.38 89 GLY A C 1
ATOM 665 O O . GLY A 1 89 ? -13.241 -9.236 4.911 1.00 78.38 89 GLY A O 1
ATOM 666 N N . GLU A 1 90 ? -14.869 -7.902 5.666 1.00 78.38 90 GLU A N 1
ATOM 667 C CA . GLU A 1 90 ? -14.081 -6.657 5.596 1.00 78.38 90 GLU A CA 1
ATOM 668 C C . GLU A 1 90 ? -12.771 -6.734 6.414 1.00 78.38 90 GLU A C 1
ATOM 670 O O . GLU A 1 90 ? -11.747 -6.176 6.014 1.00 78.38 90 GLU A O 1
ATOM 675 N N . ILE A 1 91 ? -12.778 -7.434 7.557 1.00 75.19 91 ILE A N 1
ATOM 676 C CA . ILE A 1 91 ? -11.571 -7.679 8.360 1.00 75.19 91 ILE A CA 1
ATOM 677 C C . ILE A 1 91 ? -10.629 -8.648 7.641 1.00 75.19 91 ILE A C 1
ATOM 679 O O . ILE A 1 91 ? -9.436 -8.360 7.582 1.00 75.19 91 ILE A O 1
ATOM 683 N N . TYR A 1 92 ? -11.136 -9.761 7.104 1.00 74.69 92 TYR A N 1
ATOM 684 C CA . TYR A 1 92 ? -10.320 -10.741 6.385 1.00 74.69 92 TYR A CA 1
ATOM 685 C C . TYR A 1 92 ? -9.696 -10.141 5.126 1.00 74.69 92 TYR A C 1
ATOM 687 O O . TYR A 1 92 ? -8.482 -10.222 4.987 1.00 74.69 92 TYR A O 1
ATOM 695 N N . ASP A 1 93 ? -10.466 -9.411 4.317 1.00 77.06 93 ASP A N 1
ATOM 696 C CA . ASP A 1 93 ? -9.954 -8.697 3.143 1.00 77.06 93 ASP A CA 1
ATOM 697 C C . ASP A 1 93 ? -8.834 -7.717 3.537 1.00 77.06 93 ASP A C 1
ATOM 699 O O . ASP A 1 93 ? -7.811 -7.611 2.871 1.00 77.06 93 ASP A O 1
ATOM 703 N N . THR A 1 94 ? -8.981 -7.018 4.669 1.00 68.94 94 THR A N 1
ATOM 704 C CA . THR A 1 94 ? -7.946 -6.090 5.159 1.00 68.94 94 THR A CA 1
ATOM 705 C C . THR A 1 94 ? -6.697 -6.821 5.670 1.00 68.94 94 THR A C 1
ATOM 707 O O . THR A 1 94 ? -5.585 -6.306 5.536 1.00 68.94 94 THR A O 1
ATOM 710 N N . VAL A 1 95 ? -6.864 -7.992 6.293 1.00 64.94 95 VAL A N 1
ATOM 711 C CA . VAL A 1 95 ? -5.763 -8.826 6.801 1.00 64.94 95 VAL A CA 1
ATOM 712 C C . VAL A 1 95 ? -4.998 -9.484 5.653 1.00 64.94 95 VAL A C 1
ATOM 714 O O . VAL A 1 95 ? -3.770 -9.517 5.702 1.00 64.94 95 VAL A O 1
ATOM 717 N N . ASP A 1 96 ? -5.693 -9.923 4.607 1.00 70.69 96 ASP A N 1
ATOM 718 C CA . ASP A 1 96 ? -5.096 -10.519 3.408 1.00 70.69 96 ASP A CA 1
ATOM 719 C C . ASP A 1 96 ? -4.249 -9.507 2.620 1.00 70.69 96 ASP A C 1
ATOM 721 O O . ASP A 1 96 ? -3.267 -9.889 1.994 1.00 70.69 96 ASP A O 1
ATOM 725 N N . LEU A 1 97 ? -4.541 -8.206 2.744 1.00 62.66 97 LEU A N 1
ATOM 726 C CA . LEU A 1 97 ? -3.742 -7.113 2.169 1.00 62.66 97 LEU A CA 1
ATOM 727 C C . LEU A 1 97 ? -2.510 -6.717 3.011 1.00 62.66 97 LEU A C 1
ATOM 729 O O . LEU A 1 97 ? -1.718 -5.869 2.590 1.00 62.66 97 LEU A O 1
ATOM 733 N N . LEU A 1 98 ? -2.330 -7.263 4.222 1.00 61.97 98 LEU A N 1
ATOM 734 C CA . LEU A 1 98 ? -1.143 -6.991 5.050 1.00 61.97 98 LEU A CA 1
ATOM 735 C C . LEU A 1 98 ? 0.178 -7.472 4.409 1.00 61.97 98 LEU A C 1
ATOM 737 O O . LEU A 1 98 ? 1.135 -6.696 4.462 1.00 61.97 98 LEU A O 1
ATOM 741 N N . PRO A 1 99 ? 0.275 -8.678 3.808 1.00 61.62 99 PRO A N 1
ATOM 742 C CA . PRO A 1 99 ? 1.487 -9.118 3.109 1.00 61.62 99 PRO A CA 1
ATOM 743 C C . PRO A 1 99 ? 1.719 -8.442 1.749 1.00 61.62 99 PRO A C 1
ATOM 745 O O . PRO A 1 99 ? 2.845 -8.477 1.252 1.00 61.62 99 PRO A O 1
ATOM 748 N N . ASP A 1 100 ? 0.697 -7.830 1.147 1.00 69.00 100 ASP A N 1
ATOM 749 C CA . ASP A 1 100 ? 0.796 -7.320 -0.219 1.00 69.00 100 ASP A CA 1
ATOM 750 C C . ASP A 1 100 ? 1.572 -6.000 -0.292 1.00 69.00 100 ASP A C 1
ATOM 752 O O . ASP A 1 100 ? 1.365 -5.067 0.491 1.00 69.00 100 ASP A O 1
ATOM 756 N N . LEU A 1 101 ? 2.483 -5.928 -1.263 1.00 70.75 101 LEU A N 1
ATOM 757 C CA . LEU A 1 101 ? 3.218 -4.720 -1.618 1.00 70.75 101 LEU A CA 1
ATOM 758 C C . LEU A 1 101 ? 2.311 -3.788 -2.432 1.00 70.75 101 LEU A C 1
ATOM 760 O O . LEU A 1 101 ? 1.999 -4.083 -3.585 1.00 70.75 101 LEU A O 1
ATOM 764 N N . ASP A 1 102 ? 1.945 -2.638 -1.866 1.00 83.88 102 ASP A N 1
ATOM 765 C CA . ASP A 1 102 ? 1.155 -1.619 -2.562 1.00 83.88 102 ASP A CA 1
ATOM 766 C C . ASP A 1 102 ? 2.066 -0.525 -3.130 1.00 83.88 102 ASP A C 1
ATOM 768 O O . ASP A 1 102 ? 2.330 0.504 -2.506 1.00 83.88 102 ASP A O 1
ATOM 772 N N . LEU A 1 103 ? 2.549 -0.760 -4.353 1.00 82.88 103 LEU A N 1
ATOM 773 C CA . LEU A 1 103 ? 3.464 0.150 -5.044 1.00 82.88 103 LEU A CA 1
ATOM 774 C C . LEU A 1 103 ? 2.896 1.564 -5.190 1.00 82.88 103 LEU A C 1
ATOM 776 O O . LEU A 1 103 ? 3.660 2.522 -5.152 1.00 82.88 103 LEU A O 1
ATOM 780 N N . GLU A 1 104 ? 1.589 1.722 -5.398 1.00 86.50 104 GLU A N 1
ATOM 781 C CA . GLU A 1 104 ? 1.006 3.041 -5.650 1.00 86.50 104 GLU A CA 1
ATOM 782 C C . GLU A 1 104 ? 0.887 3.851 -4.368 1.00 86.50 104 GLU A C 1
ATOM 784 O O . GLU A 1 104 ? 1.348 4.996 -4.317 1.00 86.50 104 GLU A O 1
ATOM 789 N N . THR A 1 105 ? 0.304 3.246 -3.332 1.00 87.81 105 THR A N 1
ATOM 790 C CA . THR A 1 105 ? 0.126 3.902 -2.037 1.00 87.81 105 THR A CA 1
ATOM 791 C C . THR A 1 105 ? 1.476 4.215 -1.409 1.00 87.81 105 THR A C 1
ATOM 793 O O . THR A 1 105 ? 1.684 5.336 -0.938 1.00 87.81 105 THR A O 1
ATOM 796 N N . ASP A 1 106 ? 2.423 3.277 -1.467 1.00 89.88 106 ASP A N 1
ATOM 797 C CA . ASP A 1 106 ? 3.732 3.464 -0.853 1.00 89.88 106 ASP A CA 1
ATOM 798 C C . ASP A 1 106 ? 4.546 4.535 -1.605 1.00 89.88 106 ASP A C 1
ATOM 800 O O . ASP A 1 106 ? 5.137 5.413 -0.972 1.00 89.88 106 ASP A O 1
ATOM 804 N N . LEU A 1 107 ? 4.523 4.557 -2.949 1.00 89.94 107 LEU A N 1
ATOM 805 C CA . LEU A 1 107 ? 5.157 5.624 -3.745 1.00 89.94 107 LEU A CA 1
ATOM 806 C C . LEU A 1 107 ? 4.559 7.002 -3.450 1.00 89.94 107 LEU A C 1
ATOM 808 O O . LEU A 1 107 ? 5.296 7.984 -3.318 1.00 89.94 107 LEU A O 1
ATOM 812 N N . ALA A 1 108 ? 3.230 7.094 -3.367 1.00 92.12 108 ALA A N 1
ATOM 813 C CA . ALA A 1 108 ? 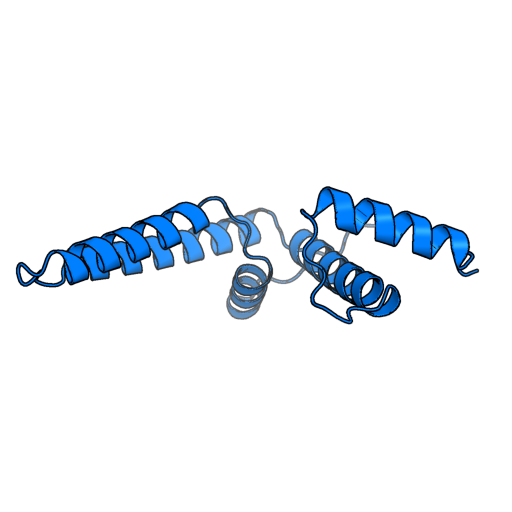2.547 8.343 -3.055 1.00 92.12 108 ALA A CA 1
ATOM 814 C C . ALA A 1 108 ? 2.910 8.835 -1.647 1.00 92.12 108 ALA A C 1
ATOM 816 O O . ALA A 1 108 ? 3.225 10.014 -1.469 1.00 92.12 108 ALA A O 1
ATOM 817 N N . TRP A 1 109 ? 2.925 7.929 -0.666 1.00 93.50 109 TRP A N 1
ATOM 818 C CA . TRP A 1 109 ? 3.299 8.242 0.707 1.00 93.50 109 TRP A CA 1
ATOM 819 C C . TRP A 1 109 ? 4.753 8.712 0.800 1.00 93.50 109 TRP A C 1
ATOM 821 O O . TRP A 1 109 ? 5.009 9.768 1.377 1.00 93.50 109 TRP A O 1
ATOM 831 N N . MET A 1 110 ? 5.699 7.997 0.183 1.00 93.81 110 MET A N 1
ATOM 832 C CA . MET A 1 110 ? 7.121 8.356 0.222 1.00 93.81 110 MET A CA 1
ATOM 833 C C . MET A 1 110 ? 7.372 9.755 -0.355 1.00 93.81 110 MET A C 1
ATOM 835 O O . MET A 1 110 ? 8.027 10.579 0.285 1.00 93.81 110 MET A O 1
ATOM 839 N N . LYS A 1 111 ? 6.785 10.070 -1.518 1.00 92.44 111 LYS A N 1
ATOM 840 C CA . LYS A 1 111 ? 6.888 11.407 -2.132 1.00 92.44 111 LYS A CA 1
ATOM 841 C C . LYS A 1 111 ? 6.271 12.497 -1.259 1.00 92.44 111 LYS A C 1
ATOM 843 O O . LYS A 1 111 ? 6.843 13.575 -1.124 1.00 92.44 111 LYS A O 1
ATOM 848 N N . ALA A 1 112 ? 5.111 12.223 -0.661 1.00 93.19 112 ALA A N 1
ATOM 849 C CA . ALA A 1 112 ? 4.430 13.170 0.218 1.00 93.19 112 ALA A CA 1
ATOM 850 C C . ALA A 1 112 ? 5.211 13.453 1.514 1.00 93.19 112 ALA A C 1
ATOM 852 O O . ALA A 1 112 ? 5.067 14.533 2.082 1.00 93.19 112 ALA A O 1
ATOM 853 N N . ASN A 1 113 ? 6.056 12.516 1.958 1.00 92.81 113 ASN A N 1
ATOM 854 C CA . ASN A 1 113 ? 6.876 12.638 3.168 1.00 92.81 113 ASN A CA 1
ATOM 855 C C . ASN A 1 113 ? 8.330 13.053 2.876 1.00 92.81 113 ASN A C 1
ATOM 857 O O . ASN A 1 113 ? 9.188 12.972 3.749 1.00 92.81 113 ASN A O 1
ATOM 861 N N . GLY A 1 114 ? 8.611 13.552 1.667 1.00 89.12 114 GLY A N 1
ATOM 862 C CA . GLY A 1 114 ? 9.902 14.157 1.326 1.00 89.12 114 GLY A CA 1
ATOM 863 C C . GLY A 1 114 ? 11.018 13.161 1.014 1.00 89.12 114 GLY A C 1
ATOM 864 O O . GLY A 1 114 ? 12.157 13.580 0.799 1.00 89.12 114 GLY A O 1
ATOM 865 N N . HIS A 1 115 ? 10.715 11.865 0.929 1.00 91.25 115 HIS A N 1
ATOM 866 C CA . HIS A 1 115 ? 11.670 10.908 0.389 1.00 91.25 115 HIS A CA 1
ATOM 867 C C . HIS A 1 115 ? 11.838 11.157 -1.107 1.00 91.25 115 HIS A C 1
ATOM 869 O O . HIS A 1 115 ? 10.885 11.467 -1.825 1.00 91.25 115 HIS A O 1
ATOM 875 N N . SER A 1 116 ? 13.066 11.003 -1.580 1.00 87.81 116 SER A N 1
ATOM 876 C CA . SER A 1 116 ? 13.399 11.104 -2.996 1.00 87.81 116 SER A CA 1
ATOM 877 C C . SER A 1 116 ? 14.040 9.801 -3.463 1.00 87.81 116 SER A C 1
ATOM 879 O O . SER A 1 116 ? 14.700 9.138 -2.658 1.00 87.81 116 SER A O 1
ATOM 881 N N . PRO A 1 117 ? 13.869 9.432 -4.743 1.00 86.44 117 PRO A N 1
ATOM 882 C CA . PRO A 1 117 ? 14.601 8.319 -5.320 1.00 86.44 117 PRO A CA 1
ATOM 883 C C . PRO A 1 117 ? 16.105 8.572 -5.191 1.00 86.44 117 PRO A C 1
ATOM 885 O O . PRO A 1 117 ? 16.595 9.652 -5.525 1.00 86.44 117 PRO A O 1
ATOM 888 N N . GLU A 1 118 ? 16.839 7.574 -4.725 1.00 85.12 118 GLU A N 1
ATOM 889 C CA . GLU A 1 118 ? 18.288 7.548 -4.773 1.00 85.12 118 GLU A CA 1
ATOM 890 C C . GLU A 1 118 ? 18.706 7.377 -6.236 1.00 85.12 118 GLU A C 1
ATOM 892 O O . GLU A 1 118 ? 18.275 6.456 -6.935 1.00 85.12 118 GLU A O 1
ATOM 897 N N . THR A 1 119 ? 19.544 8.284 -6.735 1.00 66.75 119 THR A N 1
ATOM 898 C CA . THR A 1 119 ? 20.212 8.063 -8.018 1.00 66.75 119 THR A CA 1
ATOM 899 C C . THR A 1 119 ? 21.052 6.794 -7.898 1.00 66.75 119 THR A C 1
ATOM 901 O O . THR A 1 119 ? 21.893 6.739 -6.996 1.00 66.75 119 THR A O 1
ATOM 904 N N . PRO A 1 120 ? 20.874 5.789 -8.776 1.00 55.94 120 PRO A N 1
ATOM 905 C CA . PRO A 1 120 ? 21.770 4.647 -8.785 1.00 55.94 120 PRO A CA 1
ATOM 906 C C . PRO A 1 120 ? 23.181 5.180 -9.025 1.00 55.94 120 PRO A C 1
ATOM 908 O O . PRO A 1 120 ? 23.433 5.856 -10.025 1.00 55.94 120 PRO A O 1
ATOM 911 N N . SER A 1 121 ? 24.077 4.941 -8.068 1.00 48.19 121 SER A N 1
ATOM 912 C CA . SER A 1 121 ? 25.492 5.241 -8.247 1.00 48.19 121 SER A CA 1
ATOM 913 C C . SER A 1 121 ? 25.968 4.425 -9.451 1.00 48.19 121 SER A C 1
ATOM 915 O O . SER A 1 121 ? 25.806 3.204 -9.454 1.00 48.19 121 SER A O 1
ATOM 917 N N . ALA A 1 122 ? 26.426 5.125 -10.490 1.00 39.75 122 ALA A N 1
ATOM 918 C CA . ALA A 1 122 ? 26.885 4.549 -11.753 1.00 39.75 122 ALA A CA 1
ATOM 919 C C . ALA A 1 122 ? 28.068 3.587 -11.572 1.00 39.75 122 ALA A C 1
ATOM 921 O O . ALA A 1 122 ? 28.866 3.808 -10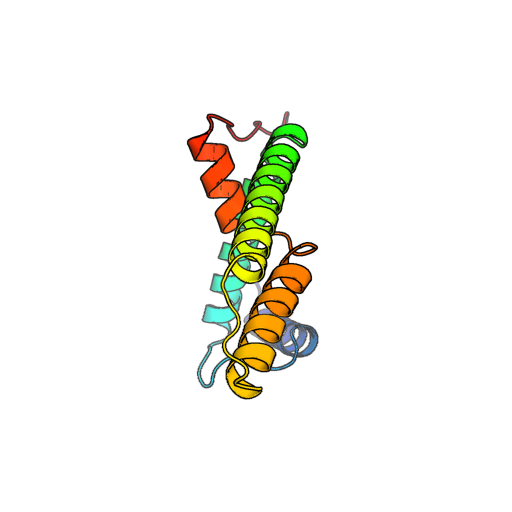.629 1.00 39.75 122 ALA A O 1
#

Sequence (122 aa):
MGLPDAALKGLAGALAEDLGGTTAPGARADDILREKEKFLAKVREYAAFSREARLEAEVARLRGNLKTIAGLCKRPIDADQALLNRKLGEIYDTVDLLPDLDLETDLAWMKANGHSPETPSA